Protein AF-A0A223D199-F1 (afdb_monomer_lite)

Sequence (162 aa):
MAKATTQIEKRVPSQAEQEADALKEVLGAVVQHKDALLTFLDVLGELHDAGTLEMAQGALKSRHKIGVIGMNQLNKSGAQNMIKNGMSTLQFLGQLDPNKLQTLLASLAAGVEHAVPTEPEPKNKKTGVFDLIKGVRDPEVSSSLSMLLNFLRGMGAKKGGE

Secondary structure (DSSP, 8-state):
-PPP----------HHHHHHHHHHHHHHHHHHTHHHHHHHHHHHHHHHHTTHHHHHHHHHHTHHHHHHHHHHHHTSHHHHHHHHHHHHHHHHHHHS-HHHHHHHHHHHHHHHHHHS-SSPPPTT----HHHHHHHHTSHHHHHHHHHHHHHHHHHHHHHS--

Organism: NCBI:txid1214604

Foldseek 3Di:
DDDDDPDDPPDDDDPVRVVVVVVVVVVVVCVVCVVVVVVVVVVVVVCVVVCNVVVVVVCVVCVVVCVVVVVVVCPPPVNVVVVVVVVVVVVVVVPDDPVVVVVVVVVVVVVVVVVDDPDDDDPPDDCDPVNVVVQCVDPVNVVVVVVVVVVVVVVVVVVPPD

InterPro domains:
  IPR012440 Helical membrane plugin domain [PF07849] (123-156)

Structure (mmCIF, N/CA/C/O backbone):
data_AF-A0A223D199-F1
#
_entry.id   AF-A0A223D199-F1
#
loop_
_atom_site.group_PDB
_atom_site.id
_atom_site.type_symbol
_atom_site.label_atom_id
_atom_site.label_alt_id
_atom_site.label_comp_id
_atom_site.label_asym_id
_atom_site.label_entity_id
_atom_site.label_seq_id
_atom_site.pdbx_PDB_ins_code
_atom_site.Cartn_x
_atom_site.Cartn_y
_atom_site.Cartn_z
_atom_site.occupancy
_atom_site.B_iso_or_equiv
_atom_site.auth_seq_id
_atom_site.auth_comp_id
_atom_site.auth_asym_id
_atom_site.auth_atom_id
_atom_site.pdbx_PDB_model_num
ATOM 1 N N . MET A 1 1 ? -82.037 12.476 45.333 1.00 42.12 1 MET A N 1
ATOM 2 C CA . MET A 1 1 ? -80.783 13.254 45.439 1.00 42.12 1 MET A CA 1
ATOM 3 C C . MET A 1 1 ? -79.641 12.263 45.623 1.00 42.12 1 MET A C 1
ATOM 5 O O . MET A 1 1 ? -79.694 11.505 46.582 1.00 42.12 1 MET A O 1
ATOM 9 N N . ALA A 1 2 ? -78.678 12.196 44.701 1.00 48.84 2 ALA A N 1
ATOM 10 C CA . ALA A 1 2 ? -77.495 11.338 44.833 1.00 48.84 2 ALA A CA 1
ATOM 11 C C . ALA A 1 2 ? -76.319 12.181 45.355 1.00 48.84 2 ALA A C 1
ATOM 13 O O . ALA A 1 2 ? -76.100 13.288 44.866 1.00 48.84 2 ALA A O 1
ATOM 14 N N . LYS A 1 3 ? -75.602 11.694 46.376 1.00 51.81 3 LYS A N 1
ATOM 15 C CA . LYS A 1 3 ? -74.424 12.378 46.933 1.00 51.81 3 LYS A CA 1
ATOM 16 C C . LYS A 1 3 ? -73.221 12.185 46.006 1.00 51.81 3 LYS A C 1
ATOM 18 O O . LYS A 1 3 ? -72.980 11.079 45.529 1.00 51.81 3 LYS A O 1
ATOM 23 N N . ALA A 1 4 ? -72.476 13.265 45.773 1.00 57.53 4 ALA A N 1
ATOM 24 C CA . ALA A 1 4 ? -71.268 13.264 44.958 1.00 57.53 4 ALA A CA 1
ATOM 25 C C . ALA A 1 4 ? -70.206 12.328 45.553 1.00 57.53 4 ALA A C 1
ATOM 27 O O . ALA A 1 4 ? -69.894 12.402 46.740 1.00 57.53 4 ALA A O 1
ATOM 28 N N . THR A 1 5 ? -69.650 11.450 44.720 1.00 58.19 5 THR A N 1
ATOM 29 C CA . THR A 1 5 ? -68.502 10.616 45.088 1.00 58.19 5 THR A CA 1
ATOM 30 C C . THR A 1 5 ? -67.235 11.416 44.800 1.00 58.19 5 THR A C 1
ATOM 32 O O . THR A 1 5 ? -66.743 11.433 43.678 1.00 58.19 5 THR A O 1
ATOM 35 N N . THR A 1 6 ? -66.736 12.144 45.796 1.00 57.34 6 THR A N 1
ATOM 36 C CA . THR A 1 6 ? -65.465 12.879 45.720 1.00 57.34 6 THR A CA 1
ATOM 37 C C . THR A 1 6 ? -64.411 12.160 46.543 1.00 57.34 6 THR A C 1
ATOM 39 O O . THR A 1 6 ? -64.044 12.605 47.626 1.00 57.34 6 THR A O 1
ATOM 42 N N . GLN A 1 7 ? -63.929 11.030 46.038 1.00 53.47 7 GLN A N 1
ATOM 43 C CA . GLN A 1 7 ? -62.644 10.507 46.482 1.00 53.47 7 GLN A CA 1
ATOM 44 C C . GLN A 1 7 ? -62.024 9.695 45.350 1.00 53.47 7 GLN A C 1
ATOM 46 O O . GLN A 1 7 ? -62.319 8.522 45.152 1.00 53.47 7 GLN A O 1
ATOM 51 N N . ILE A 1 8 ? -61.201 10.371 44.550 1.00 61.41 8 ILE A N 1
ATOM 52 C CA . ILE A 1 8 ? -60.289 9.711 43.622 1.00 61.41 8 ILE A CA 1
ATOM 53 C C . ILE A 1 8 ? -59.022 9.457 44.434 1.00 61.41 8 ILE A C 1
ATOM 55 O O . ILE A 1 8 ? -58.202 10.359 44.608 1.00 61.41 8 ILE A O 1
ATOM 59 N N . GLU A 1 9 ? -58.887 8.252 44.985 1.00 57.28 9 GLU A N 1
ATOM 60 C CA . GLU A 1 9 ? -57.620 7.829 45.573 1.00 57.28 9 GLU A CA 1
ATOM 61 C C . GLU A 1 9 ? -56.610 7.614 44.448 1.00 57.28 9 GLU A C 1
ATOM 63 O O . GLU A 1 9 ? -56.667 6.647 43.685 1.00 57.28 9 GLU A O 1
ATOM 68 N N . LYS A 1 10 ? -55.683 8.562 44.313 1.00 54.59 10 LYS A N 1
ATOM 69 C CA . LYS A 1 10 ? -54.559 8.441 43.395 1.00 54.59 10 LYS A CA 1
ATOM 70 C C . LYS A 1 10 ? -53.614 7.378 43.957 1.00 54.59 10 LYS A C 1
ATOM 72 O O . LYS A 1 10 ? -52.789 7.684 44.814 1.00 54.59 10 LYS A O 1
ATOM 77 N N . ARG A 1 11 ? -53.750 6.129 43.493 1.00 59.38 11 ARG A N 1
ATOM 78 C CA . ARG A 1 11 ? -52.776 5.063 43.771 1.00 59.38 11 ARG A CA 1
ATOM 79 C C . ARG A 1 11 ? -51.403 5.527 43.298 1.00 59.38 11 ARG A C 1
ATOM 81 O O . ARG A 1 11 ? -51.183 5.701 42.102 1.00 59.38 11 ARG A O 1
ATOM 88 N N . VAL A 1 12 ? -50.500 5.743 44.246 1.00 61.94 12 VAL A N 1
ATOM 89 C CA . VAL A 1 12 ? -49.073 5.890 43.970 1.00 61.94 12 VAL A CA 1
ATOM 90 C C . VAL A 1 12 ? -48.509 4.469 43.959 1.00 61.94 12 VAL A C 1
ATOM 92 O O . VAL A 1 12 ? -48.585 3.813 44.999 1.00 61.94 12 VAL A O 1
ATOM 95 N N . PRO A 1 13 ? -48.033 3.957 42.809 1.00 61.94 13 PRO A N 1
ATOM 96 C CA . PRO A 1 13 ? -47.550 2.586 42.718 1.00 61.94 13 PRO A CA 1
ATOM 97 C C . PRO A 1 13 ? -46.378 2.392 43.678 1.00 61.94 13 PRO A C 1
ATOM 99 O O . PRO A 1 13 ? -45.476 3.235 43.751 1.00 61.94 13 PRO A O 1
ATOM 102 N N . SER A 1 14 ? -46.423 1.302 44.438 1.00 73.38 14 SER A N 1
ATOM 103 C CA . SER A 1 14 ? -45.366 0.925 45.380 1.00 73.38 14 SER A CA 1
ATOM 104 C C . SER A 1 14 ? -44.060 0.609 44.635 1.00 73.38 14 SER A C 1
ATOM 106 O O . SER A 1 14 ? -44.088 0.272 43.454 1.00 73.38 14 SER A O 1
ATOM 108 N N . GLN A 1 15 ? -42.900 0.695 45.298 1.00 69.56 15 GLN A N 1
ATOM 109 C CA . GLN A 1 15 ? -41.606 0.392 44.655 1.00 69.56 15 GLN A CA 1
ATOM 110 C C . GLN A 1 15 ? -41.584 -1.004 44.011 1.00 69.56 15 GLN A C 1
ATOM 112 O O . GLN A 1 15 ? -41.078 -1.159 42.907 1.00 69.56 15 GLN A O 1
ATOM 117 N N . ALA A 1 16 ? -42.223 -1.990 44.646 1.00 71.94 16 ALA A N 1
ATOM 118 C CA . ALA A 1 16 ? -42.348 -3.341 44.107 1.00 71.94 16 ALA A CA 1
ATOM 119 C C . ALA A 1 16 ? -43.216 -3.410 42.833 1.00 71.94 16 ALA A C 1
ATOM 121 O O . ALA A 1 16 ? -42.915 -4.183 41.927 1.00 71.94 16 ALA A O 1
ATOM 122 N N . GLU A 1 17 ? -44.276 -2.599 42.733 1.00 72.00 17 GLU A N 1
ATOM 123 C CA . GLU A 1 17 ? -45.094 -2.501 41.514 1.00 72.00 17 GLU A CA 1
ATOM 124 C C . GLU A 1 17 ? -44.333 -1.785 40.387 1.00 72.00 17 GLU A C 1
ATOM 126 O O . GLU A 1 17 ? -44.405 -2.212 39.239 1.00 72.00 17 GLU A O 1
ATOM 131 N N . GLN A 1 18 ? -43.542 -0.756 40.710 1.00 75.25 18 GLN A N 1
ATOM 132 C CA . GLN A 1 18 ? -42.708 -0.048 39.729 1.00 75.25 18 GLN A CA 1
ATOM 133 C C . GLN A 1 18 ? -41.588 -0.936 39.171 1.00 75.25 18 GLN A C 1
ATOM 135 O O . GLN A 1 18 ? -41.343 -0.930 37.965 1.00 75.25 18 GLN A O 1
ATOM 140 N N . GLU A 1 19 ? -40.929 -1.727 40.022 1.00 75.31 19 GLU A N 1
ATOM 141 C CA . GLU A 1 19 ? -39.928 -2.704 39.581 1.00 75.31 19 GLU A CA 1
ATOM 142 C C . GLU A 1 19 ? -40.549 -3.789 38.693 1.00 75.31 19 GLU A C 1
ATOM 144 O O . GLU A 1 19 ? -39.975 -4.142 37.661 1.00 75.31 19 GLU A O 1
ATOM 149 N N . ALA A 1 20 ? -41.738 -4.285 39.050 1.00 79.19 20 ALA A N 1
ATOM 150 C CA . ALA A 1 20 ? -42.445 -5.296 38.268 1.00 79.19 20 ALA A CA 1
ATOM 151 C C . ALA A 1 20 ? -42.872 -4.783 36.882 1.00 79.19 20 ALA A C 1
ATOM 153 O O . ALA A 1 20 ? -42.756 -5.515 35.893 1.00 79.19 20 ALA A O 1
ATOM 154 N N . ASP A 1 21 ? -43.333 -3.534 36.794 1.00 80.81 21 ASP A N 1
ATOM 155 C CA . ASP A 1 21 ? -43.709 -2.910 35.524 1.00 80.81 21 ASP A CA 1
ATOM 156 C C . ASP A 1 21 ? -42.483 -2.617 34.648 1.00 80.81 21 ASP A C 1
ATOM 158 O O . ASP A 1 21 ? -42.505 -2.930 33.455 1.00 80.81 21 ASP A O 1
ATOM 162 N N . ALA A 1 22 ? -41.378 -2.141 35.232 1.00 80.00 22 ALA A N 1
ATOM 163 C CA . ALA A 1 22 ? -40.120 -1.943 34.509 1.00 80.00 22 ALA A CA 1
ATOM 164 C C . ALA A 1 22 ? -39.561 -3.266 33.949 1.00 80.00 22 ALA A C 1
ATOM 166 O O . ALA A 1 22 ? -39.124 -3.332 32.800 1.00 80.00 22 ALA A O 1
ATOM 167 N N . LEU A 1 23 ? -39.627 -4.352 34.728 1.00 80.06 23 LEU A N 1
ATOM 168 C CA . LEU A 1 23 ? -39.251 -5.695 34.271 1.00 80.06 23 LEU A CA 1
ATOM 169 C C . LEU A 1 23 ? -40.127 -6.176 33.112 1.00 80.06 23 LEU A C 1
ATOM 171 O O . LEU A 1 23 ? -39.607 -6.752 32.156 1.00 80.06 23 LEU A O 1
ATOM 175 N N . LYS A 1 24 ? -41.441 -5.929 33.172 1.00 84.06 24 LYS A N 1
ATOM 176 C CA . LYS A 1 24 ? -42.374 -6.254 32.083 1.00 84.06 24 LYS A CA 1
ATOM 177 C C . LYS A 1 24 ? -42.082 -5.467 30.814 1.00 84.06 24 LYS A C 1
ATOM 179 O O . LYS A 1 24 ? -42.143 -6.045 29.733 1.00 84.06 24 LYS A O 1
ATOM 184 N N . GLU A 1 25 ? -41.776 -4.182 30.939 1.00 83.50 25 GLU A N 1
ATOM 185 C CA . GLU A 1 25 ? -41.444 -3.320 29.805 1.00 83.50 25 GLU A CA 1
ATOM 186 C C . GLU A 1 25 ? -40.153 -3.787 29.121 1.00 83.50 25 GLU A C 1
ATOM 188 O O . GLU A 1 25 ? -40.129 -3.984 27.904 1.00 83.50 25 GLU A O 1
ATOM 193 N N . VAL A 1 26 ? -39.113 -4.081 29.909 1.00 81.75 26 VAL A N 1
ATOM 194 C CA . VAL A 1 26 ? -37.847 -4.626 29.397 1.00 81.75 26 VAL A CA 1
ATOM 195 C C . VAL A 1 26 ? -38.059 -5.995 28.748 1.00 81.75 26 VAL A C 1
ATOM 197 O O . VAL A 1 26 ? -37.579 -6.215 27.636 1.00 81.75 26 VAL A O 1
ATOM 200 N N . LEU A 1 27 ? -38.812 -6.906 29.379 1.00 79.81 27 LEU A N 1
ATOM 201 C CA . LEU A 1 27 ? -39.146 -8.198 28.766 1.00 79.81 27 LEU A CA 1
ATOM 202 C C . LEU A 1 27 ? -39.922 -8.019 27.458 1.00 79.81 27 LEU A C 1
ATOM 204 O O . LEU A 1 27 ? -39.645 -8.721 26.489 1.00 79.81 27 LEU A O 1
ATOM 208 N N . GLY A 1 28 ? -40.873 -7.085 27.420 1.00 80.38 28 GLY A N 1
ATOM 209 C CA . GLY A 1 28 ? -41.655 -6.773 26.227 1.00 80.38 28 GLY A CA 1
ATOM 210 C C . GLY A 1 28 ? -40.770 -6.321 25.067 1.00 80.38 28 GLY A C 1
ATOM 211 O O . GLY A 1 28 ? -40.870 -6.875 23.972 1.00 80.38 28 GLY A O 1
ATOM 212 N N . ALA A 1 29 ? -39.848 -5.391 25.323 1.00 77.31 29 ALA A N 1
ATOM 213 C CA . ALA A 1 29 ? -38.888 -4.917 24.328 1.00 77.31 29 ALA A CA 1
ATOM 214 C C . ALA A 1 29 ? -37.945 -6.037 23.848 1.00 77.31 29 ALA A C 1
ATOM 216 O O . ALA A 1 29 ? -37.690 -6.170 22.651 1.00 77.31 29 ALA A O 1
ATOM 217 N N . VAL A 1 30 ? -37.470 -6.892 24.760 1.00 82.00 30 VAL A N 1
ATOM 218 C CA . VAL A 1 30 ? -36.623 -8.048 24.420 1.00 82.00 30 VAL A CA 1
ATOM 219 C C . VAL A 1 30 ? -37.375 -9.056 23.550 1.00 82.00 30 VAL A C 1
ATOM 221 O O . VAL A 1 30 ? -36.819 -9.557 22.576 1.00 82.00 30 VAL A O 1
ATOM 224 N N . VAL A 1 31 ? -38.645 -9.335 23.855 1.00 83.88 31 VAL A N 1
ATOM 225 C CA . VAL A 1 31 ? -39.481 -10.243 23.054 1.00 83.88 31 VAL A CA 1
ATOM 226 C C . VAL A 1 31 ? -39.769 -9.650 21.675 1.00 83.88 31 VAL A C 1
ATOM 228 O O . VAL A 1 31 ? -39.688 -10.366 20.678 1.00 83.88 31 VAL A O 1
ATOM 231 N N . GLN A 1 32 ? -40.048 -8.348 21.594 1.00 87.56 32 GLN A N 1
ATOM 232 C CA . GLN A 1 32 ? -40.304 -7.655 20.331 1.00 87.56 32 GLN A CA 1
ATOM 233 C C . GLN A 1 32 ? -39.075 -7.631 19.409 1.00 87.56 32 GLN A C 1
ATOM 235 O O . GLN A 1 32 ? -39.220 -7.679 18.188 1.00 87.56 32 GLN A O 1
ATOM 240 N N . HIS A 1 33 ? -37.870 -7.592 19.981 1.00 85.12 33 HIS A N 1
ATOM 241 C CA . HIS A 1 33 ? -36.605 -7.556 19.243 1.00 85.12 33 HIS A CA 1
ATOM 242 C C . HIS A 1 33 ? -35.825 -8.872 19.304 1.00 85.12 33 HIS A C 1
ATOM 244 O O . HIS A 1 33 ? -34.624 -8.883 19.031 1.00 85.12 33 HIS A O 1
ATOM 250 N N . LYS A 1 34 ? -36.497 -9.983 19.632 1.00 82.81 34 LYS A N 1
ATOM 251 C CA . LYS A 1 34 ? -35.877 -11.296 19.845 1.00 82.81 34 LYS A CA 1
ATOM 252 C C . LYS A 1 34 ? -34.920 -11.685 18.718 1.00 82.81 34 LYS A C 1
ATOM 254 O O . LYS A 1 34 ? -33.778 -12.028 18.997 1.00 82.81 34 LYS A O 1
ATOM 259 N N . ASP A 1 35 ? -35.363 -11.609 17.466 1.00 79.44 35 ASP A N 1
ATOM 260 C CA . ASP A 1 35 ? -34.555 -12.062 16.328 1.00 79.44 35 ASP A CA 1
ATOM 261 C C . ASP A 1 35 ? -33.318 -11.178 16.120 1.00 79.44 35 ASP A C 1
ATOM 263 O O . ASP A 1 35 ? -32.220 -11.691 15.938 1.00 79.44 35 ASP A O 1
ATOM 267 N N . ALA A 1 36 ? -33.460 -9.855 16.251 1.00 83.56 36 ALA A N 1
ATOM 268 C CA . ALA A 1 36 ? -32.334 -8.925 16.164 1.00 83.56 36 ALA A CA 1
ATOM 269 C C . ALA A 1 36 ? -31.322 -9.126 17.305 1.00 83.56 36 ALA A C 1
ATOM 271 O O . ALA A 1 36 ? -30.115 -9.035 17.082 1.00 83.56 36 ALA A O 1
ATOM 272 N N . LEU A 1 37 ? -31.800 -9.428 18.517 1.00 84.88 37 LEU A N 1
ATOM 273 C CA . LEU A 1 37 ? -30.948 -9.755 19.660 1.00 84.88 37 LEU A CA 1
ATOM 274 C C . LEU A 1 37 ? -30.218 -11.084 19.458 1.00 84.88 37 LEU A C 1
ATOM 276 O O . LEU A 1 37 ? -29.034 -11.159 19.767 1.00 84.88 37 LEU A O 1
ATOM 280 N N . LEU A 1 38 ? -30.884 -12.103 18.910 1.00 83.81 38 LEU A N 1
ATOM 281 C CA . LEU A 1 38 ? -30.247 -13.379 18.577 1.00 83.81 38 LEU A CA 1
ATOM 282 C C . LEU A 1 38 ? -29.175 -13.199 17.501 1.00 83.81 38 LEU A C 1
ATOM 284 O O . LEU A 1 38 ? -28.051 -13.633 17.706 1.00 83.81 38 LEU A O 1
ATOM 288 N N . THR A 1 39 ? -29.467 -12.468 16.424 1.00 87.88 39 THR A N 1
ATOM 289 C CA . THR A 1 39 ? -28.464 -12.157 15.393 1.00 87.88 39 THR A CA 1
ATOM 290 C C . THR A 1 39 ? -27.284 -11.369 15.963 1.00 87.88 39 THR A C 1
ATOM 292 O O . THR A 1 39 ? -26.137 -11.634 15.620 1.00 87.88 39 THR A O 1
ATOM 295 N N . PHE A 1 40 ? -27.531 -10.405 16.853 1.00 88.00 40 PHE A N 1
ATOM 296 C CA . PHE A 1 40 ? -26.455 -9.668 17.513 1.00 88.00 40 PHE A CA 1
ATOM 297 C C . PHE A 1 40 ? -25.600 -10.571 18.412 1.00 88.00 40 PHE A C 1
ATOM 299 O O . PHE A 1 40 ? -24.377 -10.441 18.418 1.00 88.00 40 PHE A O 1
ATOM 306 N N . LEU A 1 41 ? -26.227 -11.494 19.147 1.00 87.88 41 LEU A N 1
ATOM 307 C CA . LEU A 1 41 ? -25.527 -12.483 19.964 1.00 87.88 41 LEU A CA 1
ATOM 308 C C . LEU A 1 41 ? -24.721 -13.466 19.109 1.00 87.88 41 LEU A C 1
ATOM 310 O O . LEU A 1 41 ? -23.595 -13.770 19.488 1.00 87.88 41 LEU A O 1
ATOM 314 N N . ASP A 1 42 ? -25.238 -13.890 17.956 1.00 89.31 42 ASP A N 1
ATOM 315 C CA . ASP A 1 42 ? -24.506 -14.734 17.006 1.00 89.31 42 ASP A CA 1
ATOM 316 C C . ASP A 1 42 ? -23.276 -14.002 16.458 1.00 89.31 42 ASP A C 1
ATOM 318 O O . ASP A 1 42 ? -22.174 -14.539 16.501 1.00 89.31 42 ASP A O 1
ATOM 322 N N . VAL A 1 43 ? -23.415 -12.735 16.048 1.00 89.06 43 VAL A N 1
ATOM 323 C CA . VAL A 1 43 ? -22.280 -11.905 15.598 1.00 89.06 43 VAL A CA 1
ATOM 324 C C . VAL A 1 43 ? -21.246 -11.718 16.711 1.00 89.06 43 VAL A C 1
ATOM 326 O O . VAL A 1 43 ? -20.043 -11.777 16.459 1.00 89.06 43 VAL A O 1
ATOM 329 N N . LEU A 1 44 ? -21.687 -11.496 17.952 1.00 88.19 44 LEU A N 1
ATOM 330 C CA . LEU A 1 44 ? -20.781 -11.436 19.101 1.00 88.19 44 LEU A CA 1
ATOM 331 C C . LEU A 1 44 ? -20.089 -12.780 19.356 1.00 88.19 44 LEU A C 1
ATOM 333 O O . LEU A 1 44 ? -18.911 -12.781 19.706 1.00 88.19 44 LEU A O 1
ATOM 337 N N . GLY A 1 45 ? -20.795 -13.895 19.169 1.00 86.50 45 GLY A N 1
ATOM 338 C CA . GLY A 1 45 ? -20.242 -15.245 19.249 1.00 86.50 45 GLY A CA 1
ATOM 339 C C . GLY A 1 45 ? -19.168 -15.479 18.192 1.00 86.50 45 GLY A C 1
ATOM 340 O O . GLY A 1 45 ? -18.048 -15.840 18.533 1.00 86.50 45 GLY A O 1
ATOM 341 N N . GLU A 1 46 ? -19.450 -15.160 16.929 1.00 88.88 46 GLU A N 1
ATOM 342 C CA . GLU A 1 46 ? -18.477 -15.271 15.837 1.00 88.88 46 GLU A CA 1
ATOM 343 C C . GLU A 1 46 ? -17.236 -14.401 16.079 1.00 88.88 46 GLU A C 1
ATOM 345 O O . GLU A 1 46 ? -16.107 -14.847 15.881 1.00 88.88 46 GLU A O 1
ATOM 350 N N . LEU A 1 47 ? -17.421 -13.165 16.554 1.00 84.81 47 LEU A N 1
ATOM 351 C CA . LEU A 1 47 ? -16.316 -12.263 16.895 1.00 84.81 47 LEU A CA 1
ATOM 352 C C . LEU A 1 47 ? -15.493 -12.753 18.099 1.00 84.81 47 LEU A C 1
ATOM 354 O O . LEU A 1 47 ? -14.310 -12.416 18.205 1.00 84.81 47 LEU A O 1
ATOM 358 N N . HIS A 1 48 ? -16.108 -13.500 19.017 1.00 85.25 48 HIS A N 1
ATOM 359 C CA . HIS A 1 48 ? -15.442 -14.129 20.157 1.00 85.25 48 HIS A CA 1
ATOM 360 C C . HIS A 1 48 ? -14.641 -15.355 19.709 1.00 85.25 48 HIS A C 1
ATOM 362 O O . HIS A 1 48 ? -13.450 -15.458 19.993 1.00 85.25 48 HIS A O 1
ATOM 368 N N . ASP A 1 49 ? -15.246 -16.235 18.913 1.00 85.69 49 ASP A N 1
ATOM 369 C CA . ASP A 1 49 ? -14.589 -17.436 18.389 1.00 85.69 49 ASP A CA 1
ATOM 370 C C . ASP A 1 49 ? -13.429 -17.090 17.445 1.00 85.69 49 ASP A C 1
ATOM 372 O O . ASP A 1 49 ? -12.381 -17.741 17.453 1.00 85.69 49 ASP A O 1
ATOM 376 N N . ALA A 1 50 ? -13.570 -16.012 16.670 1.00 82.75 50 ALA A N 1
ATOM 377 C CA . ALA A 1 50 ? -12.512 -15.480 15.817 1.00 82.75 50 ALA A CA 1
ATOM 378 C C . ALA A 1 50 ? -11.393 -14.755 16.598 1.00 82.75 50 ALA A C 1
ATOM 380 O O . ALA A 1 50 ? -10.478 -14.198 15.982 1.00 82.75 50 ALA A O 1
ATOM 381 N N . GLY A 1 51 ? -11.450 -14.702 17.935 1.00 79.88 51 GLY A N 1
ATOM 382 C CA . GLY A 1 51 ? -10.448 -14.039 18.776 1.00 79.88 51 GLY A CA 1
ATOM 383 C C . GLY A 1 51 ? -10.459 -12.507 18.672 1.00 79.88 51 GLY A C 1
ATOM 384 O O . GLY A 1 51 ? -9.548 -11.827 19.160 1.00 79.88 51 GLY A O 1
ATOM 385 N N . THR A 1 52 ? -11.445 -11.936 17.976 1.00 87.38 52 THR A N 1
ATOM 386 C CA . THR A 1 52 ? -11.485 -10.508 17.634 1.00 87.38 52 THR A CA 1
ATOM 387 C C . THR A 1 52 ? -11.904 -9.676 18.841 1.00 87.38 52 THR A C 1
ATOM 389 O O . THR A 1 52 ? -11.338 -8.605 19.084 1.00 87.38 52 THR A O 1
ATOM 392 N N . LEU A 1 53 ? -12.847 -10.187 19.636 1.00 82.19 53 LEU A N 1
ATOM 393 C CA . LEU A 1 53 ? -13.266 -9.600 20.912 1.00 82.19 53 LEU A CA 1
ATOM 394 C C . LEU A 1 53 ? -12.126 -9.609 21.939 1.00 82.19 53 LEU A C 1
ATOM 396 O O . LEU A 1 53 ? -11.932 -8.618 22.644 1.00 82.19 53 LEU A O 1
ATOM 400 N N . GLU A 1 54 ? -11.314 -10.660 21.972 1.00 79.69 54 GLU A N 1
ATOM 401 C CA . GLU A 1 54 ? -10.151 -10.831 22.851 1.00 79.69 54 GLU A CA 1
ATOM 402 C C . GLU A 1 54 ? -9.043 -9.867 22.452 1.00 79.69 54 GLU A C 1
ATOM 404 O O . GLU A 1 54 ? -8.449 -9.215 23.313 1.00 79.69 54 GLU A O 1
ATOM 409 N N . MET A 1 55 ? -8.784 -9.728 21.147 1.00 81.19 55 MET A N 1
ATOM 410 C CA . MET A 1 55 ? -7.848 -8.733 20.628 1.00 81.19 55 MET A CA 1
ATOM 411 C C . MET A 1 55 ? -8.316 -7.316 20.949 1.00 81.19 55 MET A C 1
ATOM 413 O O . MET A 1 55 ? -7.521 -6.511 21.440 1.00 81.19 55 MET A O 1
ATOM 417 N N . ALA A 1 56 ? -9.596 -7.005 20.729 1.00 81.38 56 ALA A N 1
ATOM 418 C CA . ALA A 1 56 ? -10.162 -5.704 21.065 1.00 81.38 56 ALA A CA 1
ATOM 419 C C . ALA A 1 56 ? -10.055 -5.434 22.574 1.00 81.38 56 ALA A C 1
ATOM 421 O O . ALA A 1 56 ? -9.561 -4.378 22.978 1.00 81.38 56 ALA A O 1
ATOM 422 N N . GLN A 1 57 ? -10.432 -6.399 23.416 1.00 79.75 57 GLN A N 1
ATOM 423 C CA . GLN A 1 57 ? -10.340 -6.305 24.872 1.00 79.75 57 GLN A CA 1
ATOM 424 C C . GLN A 1 57 ? -8.882 -6.178 25.341 1.00 79.75 57 GLN A C 1
ATOM 426 O O . GLN A 1 57 ? -8.582 -5.369 26.221 1.00 79.75 57 GLN A O 1
ATOM 431 N N . GLY A 1 58 ? -7.964 -6.932 24.740 1.00 80.38 58 GLY A N 1
ATOM 432 C CA . GLY A 1 58 ? -6.529 -6.878 24.994 1.00 80.38 58 GLY A CA 1
ATOM 433 C C . GLY A 1 58 ? -5.944 -5.519 24.625 1.00 80.38 58 GLY A C 1
ATOM 434 O O . GLY A 1 58 ? -5.239 -4.916 25.436 1.00 80.38 58 GLY A O 1
ATOM 435 N N . ALA A 1 59 ? -6.303 -4.974 23.463 1.00 76.19 59 ALA A N 1
ATOM 436 C CA . ALA A 1 59 ? -5.923 -3.628 23.043 1.00 76.19 59 ALA A CA 1
ATOM 437 C C . ALA A 1 59 ? -6.488 -2.558 23.993 1.00 76.19 59 ALA A C 1
ATOM 439 O O . ALA A 1 59 ? -5.766 -1.644 24.397 1.00 76.19 59 ALA A O 1
ATOM 440 N N . LEU A 1 60 ? -7.748 -2.705 24.416 1.00 78.31 60 LEU A N 1
ATOM 441 C CA . LEU A 1 60 ? -8.420 -1.854 25.403 1.00 78.31 60 LEU A CA 1
ATOM 442 C C . LEU A 1 60 ? -7.714 -1.864 26.769 1.00 78.31 60 LEU A C 1
ATOM 444 O O . LEU A 1 60 ? -7.406 -0.803 27.312 1.00 78.31 60 LEU A O 1
ATOM 448 N N . LYS A 1 61 ? -7.397 -3.044 27.306 1.00 77.56 61 LYS A N 1
ATOM 449 C CA . LYS A 1 61 ? -6.642 -3.198 28.563 1.00 77.56 61 LYS A CA 1
ATOM 450 C C . LYS A 1 61 ? -5.210 -2.669 28.442 1.00 77.56 61 LYS A C 1
ATOM 452 O O . LYS A 1 61 ? -4.643 -2.167 29.408 1.00 77.56 61 LYS A O 1
ATOM 457 N N . SER A 1 62 ? -4.643 -2.723 27.240 1.00 70.81 62 SER A N 1
ATOM 458 C CA . SER A 1 62 ? -3.283 -2.268 26.937 1.00 70.81 62 SER A CA 1
ATOM 459 C C . SER A 1 62 ? -3.199 -0.793 26.528 1.00 70.81 62 SER A C 1
ATOM 461 O O . SER A 1 62 ? -2.104 -0.328 26.200 1.00 70.81 62 SER A O 1
ATOM 463 N N . ARG A 1 63 ? -4.309 -0.035 26.570 1.00 67.06 63 ARG A N 1
ATOM 464 C CA . ARG A 1 63 ? -4.409 1.360 26.087 1.00 67.06 63 ARG A CA 1
ATOM 465 C C . ARG A 1 63 ? -3.281 2.269 26.569 1.00 67.06 63 ARG A C 1
ATOM 467 O O . ARG A 1 63 ? -2.751 3.038 25.778 1.00 67.06 63 ARG A O 1
ATOM 474 N N . HIS A 1 64 ? -2.878 2.172 27.836 1.00 62.88 64 HIS A N 1
ATOM 475 C CA . HIS A 1 64 ? -1.795 3.004 28.377 1.00 62.88 64 HIS A CA 1
ATOM 476 C C . HIS A 1 64 ? -0.402 2.578 27.883 1.00 62.88 64 HIS A C 1
ATOM 478 O O . HIS A 1 64 ? 0.427 3.433 27.583 1.00 62.88 64 HIS A O 1
ATOM 484 N N . LYS A 1 65 ? -0.140 1.272 27.733 1.00 60.75 65 LYS A N 1
ATOM 485 C CA . LYS A 1 65 ? 1.158 0.761 27.252 1.00 60.75 65 LYS A CA 1
ATOM 486 C C . LYS A 1 65 ? 1.335 0.972 25.745 1.00 60.75 65 LYS A C 1
ATOM 488 O O . LYS A 1 65 ? 2.396 1.414 25.319 1.00 60.75 65 LYS A O 1
ATOM 493 N N . ILE A 1 66 ? 0.294 0.717 24.948 1.00 59.91 66 ILE A N 1
ATOM 494 C CA . ILE A 1 66 ? 0.315 0.924 23.490 1.00 59.91 66 ILE A CA 1
ATOM 495 C C . ILE A 1 66 ? 0.260 2.418 23.158 1.00 59.91 66 ILE A C 1
ATOM 497 O O . ILE A 1 66 ? 0.988 2.871 22.282 1.00 59.91 66 ILE A O 1
ATOM 501 N N . GLY A 1 67 ? -0.539 3.199 23.891 1.00 58.81 67 GLY A N 1
ATOM 502 C CA . GLY A 1 67 ? -0.646 4.642 23.695 1.00 58.81 67 GLY A CA 1
ATOM 503 C C . GLY A 1 67 ? 0.673 5.366 23.952 1.00 58.81 67 GLY A C 1
ATOM 504 O O . GLY A 1 67 ? 1.140 6.094 23.090 1.00 58.81 67 GLY A O 1
ATOM 505 N N . VAL A 1 68 ? 1.338 5.135 25.087 1.00 58.03 68 VAL A N 1
ATOM 506 C CA . VAL A 1 68 ? 2.559 5.890 25.435 1.00 58.03 68 VAL A CA 1
ATOM 507 C C . VAL A 1 68 ? 3.781 5.441 24.622 1.00 58.03 68 VAL A C 1
ATOM 509 O O . VAL A 1 68 ? 4.603 6.275 24.238 1.00 58.03 68 VAL A O 1
ATOM 512 N N . ILE A 1 69 ? 3.905 4.147 24.307 1.00 56.12 69 ILE A N 1
ATOM 513 C CA . ILE A 1 69 ? 5.025 3.625 23.503 1.00 56.12 69 ILE A CA 1
ATOM 514 C C . ILE A 1 69 ? 4.794 3.912 22.014 1.00 56.12 69 ILE A C 1
ATOM 516 O O . ILE A 1 69 ? 5.696 4.393 21.332 1.00 56.12 69 ILE A O 1
ATOM 520 N N . GLY A 1 70 ? 3.574 3.686 21.521 1.00 59.69 70 GLY A N 1
ATOM 521 C CA . GLY A 1 70 ? 3.189 3.954 20.139 1.00 59.69 70 GLY A CA 1
ATOM 522 C C . GLY A 1 70 ? 3.243 5.440 19.805 1.00 59.69 70 GLY A C 1
ATOM 523 O O . GLY A 1 70 ? 3.831 5.799 18.791 1.00 59.69 70 GLY A O 1
ATOM 524 N N . MET A 1 71 ? 2.735 6.320 20.677 1.00 60.69 71 MET A N 1
ATOM 525 C CA . MET A 1 71 ? 2.756 7.763 20.417 1.00 60.69 71 MET A CA 1
ATOM 526 C C . MET A 1 71 ? 4.177 8.329 20.433 1.00 60.69 71 MET A C 1
ATOM 528 O O . MET A 1 71 ? 4.511 9.121 19.561 1.00 60.69 71 MET A O 1
ATOM 532 N N . ASN A 1 72 ? 5.049 7.885 21.347 1.00 63.06 72 ASN A N 1
ATOM 533 C CA . ASN A 1 72 ? 6.459 8.296 21.346 1.00 63.06 72 ASN A CA 1
ATOM 534 C C . ASN A 1 72 ? 7.220 7.794 20.112 1.00 63.06 72 ASN A C 1
ATOM 536 O O . ASN A 1 72 ? 8.109 8.486 19.621 1.00 63.06 72 ASN A O 1
ATOM 540 N N . GLN A 1 73 ? 6.879 6.614 19.589 1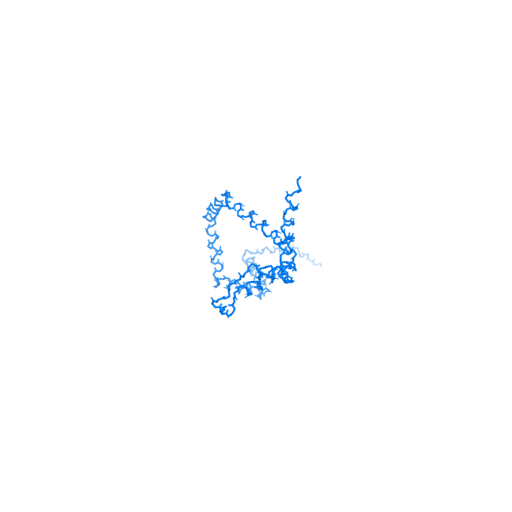.00 59.31 73 GLN A N 1
ATOM 541 C CA . GLN A 1 73 ? 7.478 6.086 18.363 1.00 59.31 73 GLN A CA 1
ATOM 542 C C . GLN A 1 73 ? 6.919 6.779 17.107 1.00 59.31 73 GLN A C 1
ATOM 544 O O . GLN A 1 73 ? 7.670 7.013 16.163 1.00 59.31 73 GLN A O 1
ATOM 549 N N . LEU A 1 74 ? 5.637 7.161 17.119 1.00 60.75 74 LEU A N 1
ATOM 550 C CA . LEU A 1 74 ? 4.971 7.941 16.070 1.00 60.75 74 LEU A CA 1
ATOM 551 C C . LEU A 1 74 ? 5.439 9.402 16.028 1.00 60.75 74 LEU A C 1
ATOM 553 O O . LEU A 1 74 ? 5.504 9.986 14.952 1.00 60.75 74 LEU A O 1
ATOM 557 N N . ASN A 1 75 ? 5.796 9.985 17.176 1.00 61.84 75 ASN A N 1
ATOM 558 C CA . ASN A 1 75 ? 6.353 11.340 17.258 1.00 61.84 75 ASN A CA 1
ATOM 559 C C . ASN A 1 75 ? 7.822 11.419 16.821 1.00 61.84 75 ASN A C 1
ATOM 561 O O . ASN A 1 75 ? 8.368 12.514 16.691 1.00 61.84 75 ASN A O 1
ATOM 565 N N . LYS A 1 76 ? 8.485 10.279 16.584 1.00 71.00 76 LYS A N 1
ATOM 566 C CA . LYS A 1 76 ? 9.793 10.280 15.925 1.00 71.00 76 LYS A CA 1
ATOM 567 C C . LYS A 1 76 ? 9.590 10.668 14.463 1.00 71.00 76 LYS A C 1
ATOM 569 O O . LYS A 1 76 ? 8.719 10.126 13.785 1.00 71.00 76 LYS A O 1
ATOM 574 N N . SER A 1 77 ? 10.441 11.561 13.962 1.00 63.66 77 SER A N 1
ATOM 575 C CA . SER A 1 77 ? 10.398 12.082 12.585 1.00 63.66 77 SER A CA 1
ATOM 576 C C . SER A 1 77 ? 10.275 10.987 11.516 1.00 63.66 77 SER A C 1
ATOM 578 O O . SER A 1 77 ? 9.605 11.182 10.506 1.00 63.66 77 SER A O 1
ATOM 580 N N . GLY A 1 78 ? 10.853 9.806 11.754 1.00 72.00 78 GLY A N 1
ATOM 581 C CA . GLY A 1 78 ? 10.732 8.649 10.866 1.00 72.00 78 GLY A CA 1
ATOM 582 C C . GLY A 1 78 ? 9.292 8.172 10.651 1.00 72.00 78 GLY A C 1
ATOM 583 O O . GLY A 1 78 ? 8.908 7.911 9.515 1.00 72.00 78 GLY A O 1
ATOM 584 N N . ALA A 1 79 ? 8.472 8.112 11.701 1.00 74.19 79 ALA A N 1
ATOM 585 C CA . ALA A 1 79 ? 7.098 7.630 11.595 1.00 74.19 79 ALA A CA 1
ATOM 586 C C . ALA A 1 79 ? 6.171 8.658 10.927 1.00 74.19 79 ALA A C 1
ATOM 588 O O . ALA A 1 79 ? 5.366 8.296 10.070 1.00 74.19 79 ALA A O 1
ATOM 589 N N . GLN A 1 80 ? 6.342 9.948 11.229 1.00 76.44 80 GLN A N 1
ATOM 590 C CA . GLN A 1 80 ? 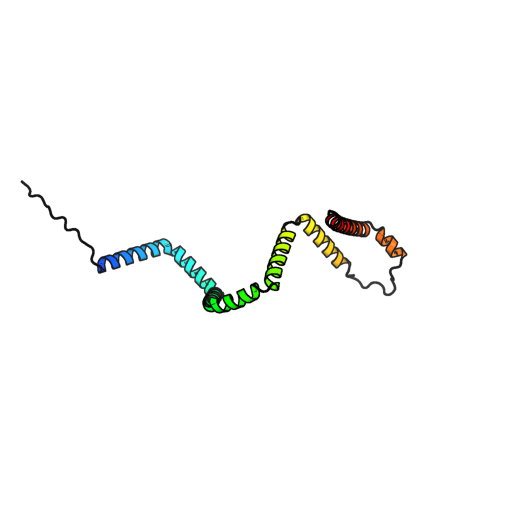5.633 11.023 10.525 1.00 76.44 80 GLN A CA 1
ATOM 591 C C . GLN A 1 80 ? 5.996 11.055 9.033 1.00 76.44 80 GLN A C 1
ATOM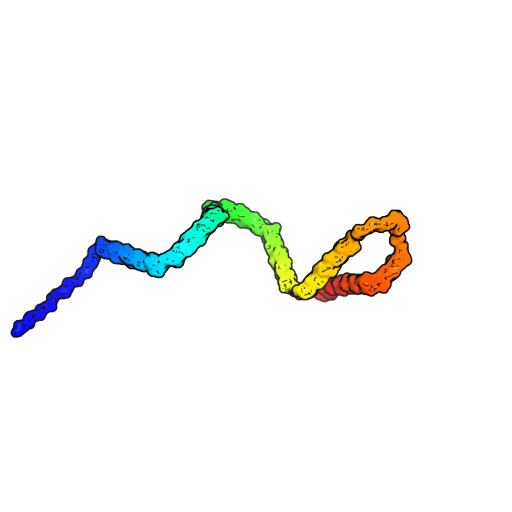 593 O O . GLN A 1 80 ? 5.111 11.177 8.187 1.00 76.44 80 GLN A O 1
ATOM 598 N N . ASN A 1 81 ? 7.279 10.879 8.697 1.00 81.62 81 ASN A N 1
ATOM 599 C CA . ASN A 1 81 ? 7.733 10.807 7.309 1.00 81.62 81 ASN A CA 1
ATOM 600 C C . ASN A 1 81 ? 7.197 9.565 6.592 1.00 81.62 81 ASN A C 1
ATOM 602 O O . ASN A 1 81 ? 6.783 9.671 5.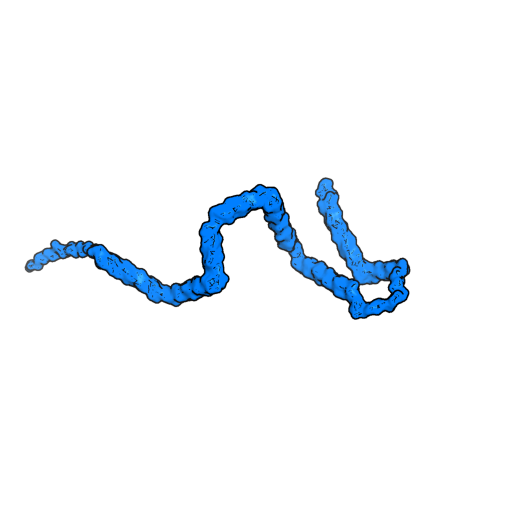443 1.00 81.62 81 ASN A O 1
ATOM 606 N N . MET A 1 82 ? 7.148 8.406 7.253 1.00 85.25 82 MET A N 1
ATOM 607 C CA . MET A 1 82 ? 6.533 7.201 6.687 1.00 85.25 82 MET A CA 1
ATOM 608 C C . MET A 1 82 ? 5.050 7.410 6.385 1.00 85.25 82 MET A C 1
ATOM 610 O O . MET A 1 82 ? 4.611 7.090 5.285 1.00 85.25 82 MET A O 1
ATOM 614 N N . ILE A 1 83 ? 4.293 7.998 7.315 1.00 85.44 83 ILE A N 1
ATOM 615 C CA . ILE A 1 83 ? 2.870 8.301 7.108 1.00 85.44 83 ILE A CA 1
ATOM 616 C C . ILE A 1 83 ? 2.703 9.294 5.957 1.00 85.44 83 ILE A C 1
ATOM 618 O O . ILE A 1 83 ? 1.906 9.062 5.050 1.00 85.44 83 ILE A O 1
ATOM 622 N N . LYS A 1 84 ? 3.488 10.377 5.953 1.00 84.56 84 LYS A N 1
ATOM 623 C CA . LYS A 1 84 ? 3.446 11.396 4.899 1.00 84.56 84 LYS A CA 1
ATOM 624 C C . LYS A 1 84 ? 3.780 10.804 3.531 1.00 84.56 84 LYS A C 1
ATOM 626 O O . LYS A 1 84 ? 3.058 11.059 2.570 1.00 84.56 84 LYS A O 1
ATOM 631 N N . ASN A 1 85 ? 4.836 10.001 3.441 1.00 88.69 85 ASN A N 1
ATOM 632 C CA . ASN A 1 85 ? 5.258 9.361 2.197 1.00 88.69 85 ASN A CA 1
ATOM 633 C C . ASN A 1 85 ? 4.246 8.304 1.744 1.00 88.69 85 ASN A C 1
ATOM 635 O O . ASN A 1 85 ? 3.928 8.247 0.560 1.00 88.69 85 ASN A O 1
ATOM 639 N N . GLY A 1 86 ? 3.694 7.516 2.669 1.00 91.69 86 GLY A N 1
ATOM 640 C CA . GLY A 1 86 ? 2.646 6.536 2.386 1.00 91.69 86 GLY A CA 1
ATOM 641 C C . GLY A 1 86 ? 1.388 7.202 1.836 1.00 91.69 86 GLY A C 1
ATOM 642 O O . GLY A 1 86 ? 0.925 6.840 0.758 1.00 91.69 86 GLY A O 1
ATOM 643 N N . MET A 1 87 ? 0.897 8.246 2.505 1.00 92.00 87 MET A N 1
ATOM 644 C CA . MET A 1 87 ? -0.260 9.020 2.045 1.00 92.00 87 MET A CA 1
ATOM 645 C C . MET A 1 87 ? 0.004 9.693 0.693 1.00 92.00 87 MET A C 1
ATOM 647 O O . MET A 1 87 ? -0.841 9.633 -0.195 1.00 92.00 87 MET A O 1
ATOM 651 N N . SER A 1 88 ? 1.193 10.274 0.502 1.00 89.69 88 SER A N 1
ATOM 652 C CA . SER A 1 88 ? 1.589 10.881 -0.778 1.00 89.69 88 SER A CA 1
ATOM 653 C C . SER A 1 88 ? 1.662 9.842 -1.901 1.00 89.69 88 SER A C 1
ATOM 655 O O . SER A 1 88 ? 1.260 10.124 -3.025 1.00 89.69 88 SER A O 1
ATOM 657 N N . THR A 1 89 ? 2.127 8.626 -1.601 1.00 91.75 89 THR A N 1
ATOM 658 C CA . THR A 1 89 ? 2.172 7.511 -2.559 1.00 91.75 89 THR A CA 1
ATOM 659 C C . THR A 1 89 ? 0.764 7.053 -2.924 1.00 91.75 89 THR A C 1
ATOM 661 O O . THR A 1 89 ? 0.474 6.882 -4.102 1.00 91.75 89 THR A O 1
ATOM 664 N N . LEU A 1 90 ? -0.138 6.919 -1.946 1.00 91.62 90 LEU A N 1
ATOM 665 C CA . LEU A 1 90 ? -1.544 6.581 -2.193 1.00 91.62 90 LEU A CA 1
ATOM 666 C C . LEU A 1 90 ? -2.246 7.648 -3.040 1.00 91.62 90 LEU A C 1
ATOM 668 O O . LEU A 1 90 ? -2.945 7.312 -3.992 1.00 91.62 90 LEU A O 1
ATOM 672 N N . GLN A 1 91 ? -2.027 8.929 -2.734 1.00 89.50 91 GLN A N 1
ATOM 673 C CA . GLN A 1 91 ? -2.555 10.039 -3.527 1.00 89.50 91 GLN A CA 1
ATOM 674 C C . GLN A 1 91 ? -2.008 10.026 -4.955 1.00 89.50 91 GLN A C 1
ATOM 676 O O . GLN A 1 91 ? -2.776 10.180 -5.898 1.00 89.50 91 GLN A O 1
ATOM 681 N N . PHE A 1 92 ? -0.702 9.807 -5.122 1.00 90.25 92 PHE A N 1
ATOM 682 C CA . PHE A 1 92 ? -0.083 9.675 -6.437 1.00 90.25 92 PHE A CA 1
ATOM 683 C C . PHE A 1 92 ? -0.695 8.516 -7.229 1.00 90.25 92 PHE A C 1
ATOM 685 O O . PHE A 1 92 ? -1.129 8.729 -8.356 1.00 90.25 92 PHE A O 1
ATOM 692 N N . LEU A 1 93 ? -0.798 7.324 -6.631 1.00 89.38 93 LEU A N 1
ATOM 693 C CA . LEU A 1 93 ? -1.410 6.154 -7.267 1.00 89.38 93 LEU A CA 1
ATOM 694 C C . LEU A 1 93 ? -2.873 6.414 -7.653 1.00 89.38 93 LEU A C 1
ATOM 696 O O . LEU A 1 93 ? -3.288 6.017 -8.736 1.00 89.38 93 LEU A O 1
ATOM 700 N N . GLY A 1 94 ? -3.630 7.126 -6.813 1.00 90.50 94 GLY A N 1
ATOM 701 C CA . GLY A 1 94 ? -5.015 7.510 -7.100 1.00 90.50 94 GLY A CA 1
ATOM 702 C C . GLY A 1 94 ? -5.175 8.562 -8.205 1.00 90.50 94 GLY A C 1
ATOM 703 O O . GLY A 1 94 ? -6.251 8.668 -8.785 1.00 90.50 94 GLY A O 1
ATOM 704 N N . GLN A 1 95 ? -4.129 9.333 -8.515 1.00 90.38 95 GLN A N 1
ATOM 705 C CA . GLN A 1 95 ? -4.124 10.309 -9.615 1.00 90.38 95 GLN A CA 1
ATOM 706 C C . GLN A 1 95 ? -3.731 9.695 -10.965 1.00 90.38 95 GLN A C 1
ATOM 708 O O . GLN A 1 95 ? -3.869 10.355 -11.998 1.00 90.38 95 GLN A O 1
ATOM 713 N N . LEU A 1 96 ? -3.209 8.465 -10.981 1.00 90.31 96 LEU A N 1
ATOM 714 C CA . LEU A 1 96 ? -2.843 7.790 -12.222 1.00 90.31 96 LEU A CA 1
ATOM 715 C C . LEU A 1 96 ? -4.094 7.340 -12.977 1.00 90.31 96 LEU A C 1
ATOM 717 O O . LEU A 1 96 ? -5.032 6.802 -12.398 1.00 90.31 96 LEU A O 1
ATOM 721 N N . ASP A 1 97 ? -4.074 7.514 -14.297 1.00 91.62 97 ASP A N 1
ATOM 722 C CA . ASP A 1 97 ? -5.089 6.954 -15.186 1.00 91.62 97 ASP A CA 1
ATOM 723 C C . ASP A 1 97 ? -5.018 5.410 -15.141 1.00 91.62 97 ASP A C 1
ATOM 725 O O . ASP A 1 97 ? -3.974 4.848 -15.506 1.00 91.62 97 ASP A O 1
ATOM 729 N N . PRO A 1 98 ? -6.094 4.713 -14.720 1.00 91.00 98 PRO A N 1
ATOM 730 C CA . PRO A 1 98 ? -6.088 3.258 -14.579 1.00 91.00 98 PRO A CA 1
ATOM 731 C C . PRO A 1 98 ? -5.783 2.512 -15.881 1.00 91.00 98 PRO A C 1
ATOM 733 O O . PRO A 1 98 ? -5.085 1.500 -15.852 1.00 91.00 98 PRO A O 1
ATOM 736 N N . ASN A 1 99 ? -6.242 3.022 -17.029 1.00 91.75 99 ASN A N 1
ATOM 737 C CA . ASN A 1 99 ? -6.030 2.378 -18.327 1.00 91.75 99 ASN A CA 1
ATOM 738 C C . ASN A 1 99 ? -4.561 2.488 -18.754 1.00 91.75 99 ASN A C 1
ATOM 740 O O . ASN A 1 99 ? -3.970 1.525 -19.253 1.00 91.75 99 ASN A O 1
ATOM 744 N N . LYS A 1 100 ? -3.940 3.652 -18.518 1.00 88.69 100 LYS A N 1
ATOM 745 C CA . LYS A 1 100 ? -2.506 3.853 -18.792 1.00 88.69 100 LYS A CA 1
ATOM 746 C C . LYS A 1 100 ? -1.642 2.999 -17.871 1.00 88.69 100 LYS A C 1
ATOM 748 O O . LYS A 1 100 ? -0.674 2.403 -18.339 1.00 88.69 100 LYS A O 1
ATOM 753 N N . LEU A 1 101 ? -1.999 2.914 -16.589 1.00 89.94 101 LEU A N 1
ATOM 754 C CA . LEU A 1 101 ? -1.304 2.069 -15.620 1.00 89.94 101 LEU A CA 1
ATOM 755 C C . LEU A 1 101 ? -1.414 0.584 -15.990 1.00 89.94 101 LEU A C 1
ATOM 757 O O . LEU A 1 101 ? -0.405 -0.114 -15.994 1.00 89.94 101 LEU A O 1
ATOM 761 N N . GLN A 1 102 ? -2.606 0.112 -16.358 1.00 89.69 102 GLN A N 1
ATOM 762 C CA . GLN A 1 102 ? -2.806 -1.266 -16.802 1.00 89.69 102 GLN A CA 1
ATOM 763 C C . GLN A 1 102 ? -1.983 -1.582 -18.055 1.00 89.69 102 GLN A C 1
ATOM 765 O O . GLN A 1 102 ? -1.320 -2.614 -18.102 1.00 89.69 102 GLN A O 1
ATOM 770 N N . THR A 1 103 ? -1.973 -0.673 -19.034 1.00 89.25 103 THR A N 1
ATOM 771 C CA . THR A 1 103 ? -1.171 -0.820 -20.259 1.00 89.25 103 THR A CA 1
ATOM 772 C C . THR A 1 103 ? 0.320 -0.916 -19.932 1.00 89.25 103 THR A C 1
ATOM 774 O O . THR A 1 103 ? 0.990 -1.833 -20.394 1.00 89.25 103 THR A O 1
ATOM 777 N N . LEU A 1 104 ? 0.831 -0.021 -19.079 1.00 90.69 104 LEU A N 1
ATOM 778 C CA . LEU A 1 104 ? 2.219 -0.040 -18.601 1.00 90.69 104 LEU A CA 1
ATOM 779 C C . LEU A 1 104 ? 2.583 -1.370 -17.930 1.00 90.69 104 LEU A C 1
ATOM 781 O O . LEU A 1 104 ? 3.616 -1.958 -18.244 1.00 90.69 104 LEU A O 1
ATOM 785 N N . LEU A 1 105 ? 1.740 -1.841 -17.009 1.00 91.44 105 LEU A N 1
ATOM 786 C CA . LEU A 1 105 ? 1.970 -3.088 -16.280 1.00 91.44 105 LEU A CA 1
ATOM 787 C C . LEU A 1 105 ? 1.921 -4.308 -17.206 1.00 91.44 105 LEU A C 1
ATOM 789 O O . LEU A 1 105 ? 2.761 -5.193 -17.074 1.00 91.44 105 LEU A O 1
ATOM 793 N N . ALA A 1 106 ? 0.992 -4.337 -18.164 1.00 90.00 106 ALA A N 1
ATOM 794 C CA . ALA A 1 106 ? 0.901 -5.401 -19.159 1.00 90.00 106 ALA A CA 1
ATOM 795 C C . ALA A 1 106 ? 2.139 -5.436 -20.072 1.00 90.00 106 ALA A C 1
ATOM 797 O O . ALA A 1 106 ? 2.716 -6.503 -20.270 1.00 90.00 106 ALA A O 1
ATOM 798 N N . SER A 1 107 ? 2.600 -4.279 -20.564 1.00 88.06 107 SER A N 1
ATOM 799 C CA . SER A 1 107 ? 3.839 -4.180 -21.349 1.00 88.06 107 SER A CA 1
ATOM 800 C C . SER A 1 107 ? 5.065 -4.655 -20.562 1.00 88.06 107 SER A C 1
ATOM 802 O O . SER A 1 107 ? 5.921 -5.341 -21.116 1.00 88.06 107 SER A O 1
ATOM 804 N N . LEU A 1 108 ? 5.150 -4.320 -19.270 1.00 90.81 108 LEU A N 1
ATOM 805 C CA . LEU A 1 108 ? 6.233 -4.785 -18.398 1.00 90.81 108 LEU A CA 1
ATOM 806 C C . LEU A 1 108 ? 6.178 -6.299 -18.175 1.00 90.81 108 LEU A C 1
ATOM 808 O O . LEU A 1 108 ? 7.213 -6.955 -18.257 1.00 90.81 108 LEU A O 1
ATOM 812 N N . ALA A 1 109 ? 4.991 -6.853 -17.918 1.00 88.94 109 ALA A N 1
ATOM 813 C CA . ALA A 1 109 ? 4.804 -8.289 -17.731 1.00 88.94 109 ALA A CA 1
ATOM 814 C C . ALA A 1 109 ? 5.212 -9.078 -18.985 1.00 88.94 109 ALA A C 1
ATOM 816 O O . ALA A 1 109 ? 6.011 -10.006 -18.879 1.00 88.94 109 ALA A O 1
ATOM 817 N N . ALA A 1 110 ? 4.758 -8.644 -20.166 1.00 88.75 110 ALA A N 1
ATOM 818 C CA . ALA A 1 110 ? 5.158 -9.236 -21.441 1.00 88.75 110 ALA A CA 1
ATOM 819 C C . ALA A 1 110 ? 6.679 -9.140 -21.662 1.00 88.75 110 ALA A C 1
ATOM 821 O O . ALA A 1 110 ? 7.317 -10.101 -22.082 1.00 88.75 110 ALA A O 1
ATOM 822 N N . GLY A 1 111 ? 7.294 -8.003 -21.316 1.00 86.44 111 GLY A N 1
ATOM 823 C CA . GLY A 1 111 ? 8.746 -7.839 -21.390 1.00 86.44 111 GLY A CA 1
ATOM 824 C C . GLY A 1 111 ? 9.512 -8.827 -20.504 1.00 86.44 111 GLY A C 1
ATOM 825 O O . GLY A 1 111 ? 10.523 -9.369 -20.940 1.00 86.44 111 GLY A O 1
ATOM 826 N N . VAL A 1 112 ? 9.031 -9.097 -19.285 1.00 89.25 112 VAL A N 1
ATOM 827 C CA . VAL A 1 112 ? 9.631 -10.096 -18.381 1.00 89.25 112 VAL A CA 1
ATOM 828 C C . VAL A 1 112 ? 9.475 -11.510 -18.938 1.00 89.25 112 VAL A C 1
ATOM 830 O O . VAL A 1 112 ? 10.434 -12.279 -18.905 1.00 89.25 112 VAL A O 1
ATOM 833 N N . GLU A 1 113 ? 8.301 -11.838 -19.474 1.00 86.88 113 GLU A N 1
ATOM 834 C CA . GLU A 1 113 ? 8.020 -13.140 -20.086 1.00 86.88 113 GLU A CA 1
ATOM 835 C C . GLU A 1 113 ? 8.945 -13.419 -21.279 1.00 86.88 113 GLU A C 1
ATOM 837 O O . GLU A 1 113 ? 9.511 -14.504 -21.381 1.00 86.88 113 GLU A O 1
ATOM 842 N N . HIS A 1 114 ? 9.186 -12.418 -22.129 1.00 83.81 114 HIS A N 1
ATOM 843 C CA . HIS A 1 114 ? 10.082 -12.542 -23.282 1.00 83.81 114 HIS A CA 1
ATOM 844 C C . HIS A 1 114 ? 11.575 -12.391 -22.944 1.00 83.81 114 HIS A C 1
ATOM 846 O O . HIS A 1 114 ? 12.423 -12.834 -23.719 1.00 83.81 114 HIS A O 1
ATOM 852 N N . ALA A 1 115 ? 11.924 -11.778 -21.808 1.00 81.31 115 ALA A N 1
ATOM 853 C CA . ALA A 1 115 ? 13.315 -11.635 -21.369 1.00 81.31 115 ALA A CA 1
ATOM 854 C C . ALA A 1 115 ? 13.920 -12.951 -20.859 1.00 81.31 115 ALA A C 1
ATOM 856 O O . ALA A 1 115 ? 15.145 -13.092 -20.826 1.00 81.31 115 ALA A O 1
ATOM 857 N N . VAL A 1 116 ? 13.078 -13.903 -20.453 1.00 77.50 116 VAL A N 1
ATOM 858 C CA . VAL A 1 116 ? 13.503 -15.236 -20.028 1.00 77.50 116 VAL A CA 1
ATOM 859 C C . VAL A 1 116 ? 13.288 -16.198 -21.200 1.00 77.50 116 VAL A C 1
ATOM 861 O O . VAL A 1 116 ? 12.150 -16.568 -21.476 1.00 77.50 116 VAL A O 1
ATOM 864 N N . PRO A 1 117 ? 14.346 -16.613 -21.919 1.00 65.00 117 PRO A N 1
ATOM 865 C CA . PRO A 1 117 ? 14.184 -17.507 -23.056 1.00 65.00 117 PRO A CA 1
ATOM 866 C C . PRO A 1 117 ? 13.633 -18.861 -22.592 1.00 65.00 117 PRO A C 1
ATOM 868 O O . PRO A 1 117 ? 14.185 -19.502 -21.697 1.00 65.00 117 PRO A O 1
ATOM 871 N N . THR A 1 118 ? 12.539 -19.301 -23.214 1.00 66.00 118 THR A N 1
ATOM 872 C CA . THR A 1 118 ? 11.911 -20.610 -22.974 1.00 66.00 118 THR A CA 1
ATOM 873 C C . THR A 1 118 ? 12.743 -21.775 -23.513 1.00 66.00 118 THR A C 1
ATOM 875 O O . THR A 1 118 ? 12.577 -22.904 -23.058 1.00 66.00 118 THR A O 1
ATOM 878 N N . GLU A 1 119 ? 13.682 -21.508 -24.424 1.00 67.62 119 GLU A N 1
ATOM 879 C CA . GLU A 1 119 ? 14.621 -22.487 -24.968 1.00 67.62 119 GLU A CA 1
ATOM 880 C C . GLU A 1 119 ? 16.074 -22.009 -24.803 1.00 67.62 119 GLU A C 1
ATOM 882 O O . GLU A 1 119 ? 16.354 -20.816 -24.940 1.00 67.62 119 GLU A O 1
ATOM 887 N N . PRO A 1 120 ? 17.034 -22.909 -24.517 1.00 60.78 120 PRO A N 1
ATOM 888 C CA . PRO A 1 120 ? 18.438 -22.534 -24.424 1.00 60.78 120 PRO A CA 1
ATOM 889 C C . PRO A 1 120 ? 18.951 -22.047 -25.785 1.00 60.78 120 PRO A C 1
ATOM 891 O O . PRO A 1 120 ? 19.033 -22.817 -26.743 1.00 60.78 120 PRO A O 1
ATOM 894 N N . GLU A 1 121 ? 19.344 -20.772 -25.851 1.00 63.38 121 GLU A N 1
ATOM 895 C CA . GLU A 1 121 ? 20.008 -20.192 -27.022 1.00 63.38 121 GLU A CA 1
ATOM 896 C C . GLU A 1 121 ? 21.215 -21.062 -27.436 1.00 63.38 121 GLU A C 1
ATOM 898 O O . GLU A 1 121 ? 21.988 -21.520 -26.580 1.00 63.38 121 GLU A O 1
ATOM 903 N N . PRO A 1 122 ? 21.423 -21.306 -28.744 1.00 64.19 122 PRO A N 1
ATOM 904 C CA . PRO A 1 122 ? 22.570 -22.069 -29.209 1.00 64.19 122 PRO A CA 1
ATOM 905 C C . PRO A 1 122 ? 23.856 -21.400 -28.712 1.00 64.19 122 PRO A C 1
ATOM 907 O O . PRO A 1 122 ? 24.069 -20.211 -28.944 1.00 64.19 122 PRO A O 1
ATOM 910 N N . LYS A 1 123 ? 24.739 -22.185 -28.070 1.00 59.72 123 LYS A N 1
ATOM 911 C CA . LYS A 1 123 ? 25.960 -21.759 -27.340 1.00 59.72 123 LYS A CA 1
ATOM 912 C C . LYS A 1 123 ? 26.920 -20.802 -28.083 1.00 59.72 123 LYS A C 1
ATOM 914 O O . LYS A 1 123 ? 27.875 -20.330 -27.479 1.00 59.72 123 LYS A O 1
ATOM 919 N N . ASN A 1 124 ? 26.692 -20.521 -29.368 1.00 59.44 124 ASN A N 1
ATOM 920 C CA . ASN A 1 124 ? 27.528 -19.685 -30.230 1.00 59.44 124 ASN A CA 1
ATOM 921 C C . ASN A 1 124 ? 26.837 -18.443 -30.828 1.00 59.44 124 ASN A C 1
ATOM 923 O O . ASN A 1 124 ? 27.481 -17.726 -31.595 1.00 59.44 124 ASN A O 1
ATOM 927 N N . LYS A 1 125 ? 25.575 -18.135 -30.495 1.00 62.84 125 LYS A N 1
ATOM 928 C CA . LYS A 1 125 ? 24.958 -16.862 -30.905 1.00 62.84 125 LYS A CA 1
ATOM 929 C C . LYS A 1 125 ? 25.423 -15.740 -29.975 1.00 62.84 125 LYS A C 1
ATOM 931 O O . LYS A 1 125 ? 24.919 -15.568 -28.8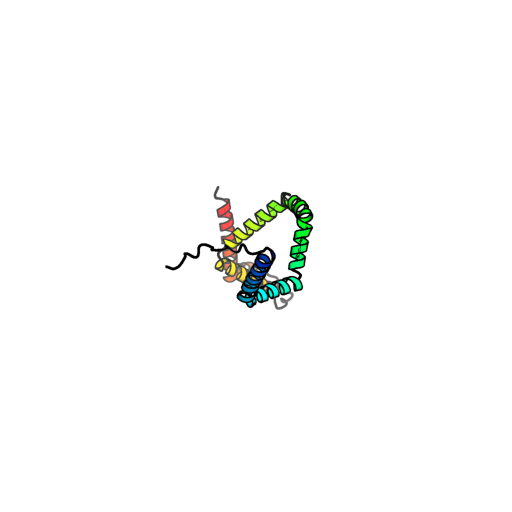73 1.00 62.84 125 LYS A O 1
ATOM 936 N N . LYS A 1 126 ? 26.425 -14.979 -30.413 1.00 67.56 126 LYS A N 1
ATOM 937 C CA . LYS A 1 126 ? 26.790 -13.705 -29.782 1.00 67.56 126 LYS A CA 1
ATOM 938 C C . LYS A 1 126 ? 26.052 -12.593 -30.510 1.00 67.56 126 LYS A C 1
ATOM 940 O O . LYS A 1 126 ? 26.220 -12.462 -31.718 1.00 67.56 126 LYS A O 1
ATOM 945 N N . THR A 1 127 ? 25.276 -11.795 -29.786 1.00 73.44 127 THR A N 1
ATOM 946 C CA . THR A 1 127 ? 24.643 -10.594 -30.341 1.00 73.44 127 THR A CA 1
ATOM 947 C C . THR A 1 127 ? 25.725 -9.632 -30.830 1.00 73.44 127 THR A C 1
ATOM 949 O O . THR A 1 127 ? 26.532 -9.144 -30.034 1.00 73.44 127 THR A O 1
ATOM 952 N N . GLY A 1 128 ? 25.781 -9.388 -32.141 1.00 86.62 128 GLY A N 1
ATOM 953 C CA . GLY A 1 128 ? 26.721 -8.444 -32.740 1.00 86.62 128 GLY A CA 1
ATOM 954 C C . GLY A 1 128 ? 26.197 -7.005 -32.734 1.00 86.62 128 GLY A C 1
ATOM 955 O O . GLY A 1 128 ? 25.005 -6.752 -32.575 1.00 86.62 128 GLY A O 1
ATOM 956 N N . VAL A 1 129 ? 27.080 -6.033 -32.990 1.00 84.88 129 VAL A N 1
ATOM 957 C CA . VAL A 1 129 ? 26.696 -4.610 -33.137 1.00 84.88 129 VAL A CA 1
ATOM 958 C C . VAL A 1 129 ? 25.684 -4.413 -34.275 1.00 84.88 129 VAL A C 1
ATOM 960 O O . VAL A 1 129 ? 24.780 -3.588 -34.171 1.00 84.88 129 VAL A O 1
ATOM 963 N N . PHE A 1 130 ? 25.793 -5.203 -35.346 1.00 88.94 130 PHE A N 1
ATOM 964 C CA . PHE A 1 130 ? 24.834 -5.182 -36.450 1.00 88.94 130 PHE A CA 1
ATOM 965 C C . PHE A 1 130 ? 23.440 -5.668 -36.023 1.00 88.94 130 PHE A C 1
ATOM 967 O O . PHE A 1 130 ? 22.442 -5.052 -36.397 1.00 88.94 130 PHE A O 1
ATOM 974 N N . ASP A 1 131 ? 23.367 -6.711 -35.192 1.00 84.56 131 ASP A N 1
ATOM 975 C CA . ASP A 1 131 ? 22.103 -7.226 -34.655 1.00 84.56 131 ASP A CA 1
ATOM 976 C C . ASP A 1 131 ? 21.442 -6.215 -33.714 1.00 84.56 131 ASP A C 1
ATOM 978 O O . ASP A 1 131 ? 20.224 -6.068 -33.741 1.00 84.56 131 ASP A O 1
ATOM 982 N N . LEU A 1 132 ? 22.230 -5.446 -32.951 1.00 86.19 132 LEU A N 1
ATOM 983 C CA . LEU A 1 132 ? 21.721 -4.342 -32.128 1.00 86.19 132 LEU A CA 1
ATOM 984 C C . LEU A 1 132 ? 21.118 -3.224 -32.984 1.00 86.19 132 LEU A C 1
ATOM 986 O O . LEU A 1 132 ? 20.013 -2.765 -32.705 1.00 86.19 132 LEU A O 1
ATOM 990 N N . ILE A 1 133 ? 21.810 -2.799 -34.047 1.00 88.31 133 ILE A N 1
ATOM 991 C CA . ILE A 1 133 ? 21.291 -1.775 -34.970 1.00 88.31 133 ILE A CA 1
ATOM 992 C C . ILE A 1 133 ? 20.009 -2.268 -35.644 1.00 88.31 133 ILE A C 1
ATOM 994 O O . ILE A 1 133 ? 19.054 -1.504 -35.797 1.00 88.31 133 ILE A O 1
ATOM 998 N N . LYS A 1 134 ? 19.972 -3.544 -36.038 1.00 86.94 134 LYS A N 1
ATOM 999 C CA . LYS A 1 134 ? 18.778 -4.164 -36.612 1.00 86.94 134 LYS A CA 1
ATOM 1000 C C . LYS A 1 134 ? 17.638 -4.220 -35.593 1.00 86.94 134 LYS A C 1
ATOM 1002 O O . LYS A 1 134 ? 16.525 -3.848 -35.942 1.00 86.94 134 LYS A O 1
ATOM 1007 N N . GLY A 1 135 ? 17.937 -4.588 -34.349 1.00 86.69 135 GLY A N 1
ATOM 1008 C CA . GLY A 1 135 ? 16.986 -4.613 -33.241 1.00 86.69 135 GLY A CA 1
ATOM 1009 C C . GLY A 1 135 ? 16.397 -3.238 -32.943 1.00 86.69 135 GLY A C 1
ATOM 1010 O O . GLY A 1 135 ? 15.194 -3.116 -32.807 1.00 86.69 135 GLY A O 1
ATOM 1011 N N . VAL A 1 136 ? 17.192 -2.166 -32.944 1.00 87.75 136 VAL A N 1
ATOM 1012 C CA . VAL A 1 136 ? 16.669 -0.798 -32.742 1.00 87.75 136 VAL A CA 1
ATOM 1013 C C . VAL A 1 136 ? 15.721 -0.358 -33.868 1.00 87.75 136 VAL A C 1
ATOM 1015 O O . VAL A 1 136 ? 14.830 0.453 -33.629 1.00 87.75 136 VAL A O 1
ATOM 1018 N N . ARG A 1 137 ? 15.892 -0.876 -35.092 1.00 88.94 137 ARG A N 1
ATOM 1019 C CA . ARG A 1 137 ? 14.996 -0.595 -36.232 1.00 88.94 137 ARG A CA 1
ATOM 1020 C C . ARG A 1 137 ? 13.733 -1.456 -36.232 1.00 88.94 137 ARG A C 1
ATOM 1022 O O . ARG A 1 137 ? 12.854 -1.208 -37.055 1.00 88.94 137 ARG A O 1
ATOM 1029 N N . ASP A 1 138 ? 13.648 -2.442 -35.347 1.00 93.00 138 ASP A N 1
ATOM 1030 C CA . ASP A 1 138 ? 12.450 -3.244 -35.163 1.00 93.00 138 ASP A CA 1
ATOM 1031 C C . ASP A 1 138 ? 11.296 -2.358 -34.638 1.00 93.00 138 ASP A C 1
ATOM 1033 O O . ASP A 1 138 ? 11.505 -1.547 -33.723 1.00 93.00 138 ASP A O 1
ATOM 1037 N N . PRO A 1 139 ? 10.086 -2.444 -35.218 1.00 89.94 139 PRO A N 1
ATOM 1038 C CA . PRO A 1 139 ? 8.940 -1.644 -34.787 1.00 89.94 139 PRO A CA 1
ATOM 1039 C C . PRO A 1 139 ? 8.564 -1.854 -33.309 1.00 89.94 139 PRO A C 1
ATOM 1041 O O . PRO A 1 139 ? 8.151 -0.896 -32.652 1.00 89.94 139 PRO A O 1
ATOM 1044 N N . GLU A 1 140 ? 8.753 -3.048 -32.746 1.00 89.69 140 GLU A N 1
ATOM 1045 C CA . GLU A 1 140 ? 8.412 -3.344 -31.346 1.00 89.69 140 GLU A CA 1
ATOM 1046 C C . GLU A 1 140 ? 9.426 -2.715 -30.375 1.00 89.69 140 GLU A C 1
ATOM 1048 O O . GLU A 1 140 ? 9.065 -2.055 -29.389 1.00 89.69 140 GLU A O 1
ATOM 1053 N N . VAL A 1 141 ? 10.716 -2.836 -30.701 1.00 90.12 141 VAL A N 1
ATOM 1054 C CA . VAL A 1 141 ? 11.817 -2.250 -29.919 1.00 90.12 141 VAL A CA 1
ATOM 1055 C C . VAL A 1 141 ? 11.791 -0.723 -29.997 1.00 90.12 141 VAL A C 1
ATOM 1057 O O . VAL A 1 141 ? 11.914 -0.040 -28.976 1.00 90.12 141 VAL A O 1
ATOM 1060 N N . SER A 1 142 ? 11.596 -0.162 -31.191 1.00 91.94 142 SER A N 1
ATOM 1061 C CA . SER A 1 142 ? 11.547 1.292 -31.396 1.00 91.94 142 S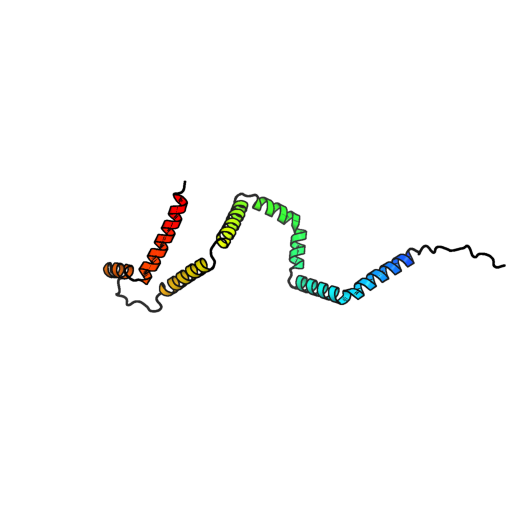ER A CA 1
ATOM 1062 C C . SER A 1 142 ? 10.326 1.943 -30.737 1.00 91.94 142 SER A C 1
ATOM 1064 O O . SER A 1 142 ? 10.439 3.067 -30.234 1.00 91.94 142 SER A O 1
ATOM 1066 N N . SER A 1 143 ? 9.189 1.242 -30.662 1.00 89.62 143 SER A N 1
ATOM 1067 C CA . SER A 1 143 ? 8.004 1.675 -29.909 1.00 89.62 143 SER A CA 1
ATOM 1068 C C . SER A 1 143 ? 8.302 1.779 -28.407 1.00 89.62 143 SER A C 1
ATOM 1070 O O . SER A 1 143 ? 8.081 2.828 -27.794 1.00 89.62 143 SER A O 1
ATOM 1072 N N . SER A 1 144 ? 8.919 0.743 -27.833 1.00 90.69 144 SER A N 1
ATOM 1073 C CA . SER A 1 144 ? 9.322 0.713 -26.418 1.00 90.69 144 SER A CA 1
ATOM 1074 C C . SER A 1 144 ? 10.360 1.791 -26.087 1.00 90.69 144 SER A C 1
ATOM 1076 O O . SER A 1 144 ? 10.255 2.489 -25.074 1.00 90.69 144 SER A O 1
ATOM 1078 N N . LEU A 1 145 ? 11.336 2.000 -26.977 1.00 92.06 145 LEU A N 1
ATOM 1079 C CA . LEU A 1 145 ? 12.327 3.067 -26.835 1.00 92.06 145 LEU A CA 1
ATOM 1080 C C . LEU A 1 145 ? 11.677 4.455 -26.917 1.00 92.06 145 LEU A C 1
ATOM 1082 O O . LEU A 1 145 ? 11.998 5.337 -26.122 1.00 92.06 145 LEU A O 1
ATOM 1086 N N . SER A 1 146 ? 10.730 4.649 -27.834 1.00 91.44 146 SER A N 1
ATOM 1087 C CA . SER A 1 146 ? 9.970 5.899 -27.954 1.00 91.44 146 SER A CA 1
ATOM 1088 C C . SER A 1 146 ? 9.151 6.182 -26.698 1.00 91.44 146 SER A C 1
ATOM 1090 O O . SER A 1 146 ? 9.128 7.316 -26.216 1.00 91.44 146 SER A O 1
ATOM 1092 N N . MET A 1 147 ? 8.524 5.154 -26.127 1.00 91.44 147 MET A N 1
ATOM 1093 C CA . MET A 1 147 ? 7.799 5.244 -24.863 1.00 91.44 147 MET A CA 1
ATOM 1094 C C . MET A 1 147 ? 8.719 5.684 -23.714 1.00 91.44 147 MET A C 1
ATOM 1096 O O . MET A 1 147 ? 8.392 6.636 -23.001 1.00 91.44 147 MET A O 1
ATOM 1100 N N . LEU A 1 148 ? 9.899 5.068 -23.589 1.00 91.62 148 LEU A N 1
ATOM 1101 C CA . LEU A 1 148 ? 10.911 5.450 -22.601 1.00 91.62 148 LEU A CA 1
ATOM 1102 C C . LEU A 1 148 ? 11.385 6.896 -22.801 1.00 91.62 148 LEU A C 1
ATOM 1104 O O . LEU A 1 148 ? 11.424 7.672 -21.849 1.00 91.62 148 LEU A O 1
ATOM 1108 N N . LEU A 1 149 ? 11.699 7.293 -24.035 1.00 94.25 149 LEU A N 1
ATOM 1109 C CA . LEU A 1 149 ? 12.129 8.658 -24.345 1.00 94.25 149 LEU A CA 1
ATOM 1110 C C . LEU A 1 149 ? 11.043 9.692 -24.019 1.00 94.25 149 LEU A C 1
ATOM 1112 O O . LEU A 1 149 ? 11.354 10.757 -23.488 1.00 94.25 149 LEU A O 1
ATOM 1116 N N . ASN A 1 150 ? 9.773 9.388 -24.287 1.00 92.44 150 ASN A N 1
ATOM 1117 C CA . ASN A 1 150 ? 8.656 10.265 -23.935 1.00 92.44 150 ASN A CA 1
ATOM 1118 C C . ASN A 1 150 ? 8.447 10.358 -22.418 1.00 92.44 150 ASN A C 1
ATOM 1120 O O . ASN A 1 150 ? 8.189 11.450 -21.910 1.00 92.44 150 ASN A O 1
ATOM 1124 N N . PHE A 1 151 ? 8.632 9.260 -21.682 1.00 91.31 151 PHE A N 1
ATOM 1125 C CA . PHE A 1 151 ? 8.645 9.278 -20.219 1.00 91.31 151 PHE A CA 1
ATOM 1126 C C . PHE A 1 151 ? 9.774 10.169 -19.674 1.00 91.31 151 PHE A C 1
ATOM 1128 O O . PHE A 1 151 ? 9.518 11.059 -18.860 1.00 91.31 151 PHE A O 1
ATOM 1135 N N . LEU A 1 152 ? 11.002 10.002 -20.180 1.00 93.44 152 LEU A N 1
ATOM 1136 C CA . LEU A 1 152 ? 12.155 10.833 -19.808 1.00 93.44 152 LEU A CA 1
ATOM 1137 C C . LEU A 1 152 ? 11.915 12.320 -20.125 1.00 93.44 152 LEU A C 1
ATOM 1139 O O . LEU A 1 152 ? 12.202 13.180 -19.289 1.00 93.44 152 LEU A O 1
ATOM 1143 N N . ARG A 1 153 ? 11.337 12.634 -21.295 1.00 92.75 153 ARG A N 1
ATOM 1144 C CA . ARG A 1 153 ? 10.937 14.005 -21.665 1.00 92.75 153 ARG A CA 1
ATOM 1145 C C . ARG A 1 153 ? 9.908 14.582 -20.693 1.00 92.75 153 ARG A C 1
ATOM 1147 O O . ARG A 1 153 ? 10.074 15.717 -20.258 1.00 92.75 153 ARG A O 1
ATOM 1154 N N . GLY A 1 154 ? 8.887 13.811 -20.318 1.00 89.19 154 GLY A N 1
ATOM 1155 C CA . GLY A 1 154 ? 7.872 14.232 -19.347 1.00 89.19 154 GLY A CA 1
ATOM 1156 C C . GLY A 1 154 ? 8.454 14.505 -17.956 1.00 89.19 154 GLY A C 1
ATOM 1157 O O . GLY A 1 154 ? 8.114 15.511 -17.332 1.00 89.19 154 GLY A O 1
ATOM 1158 N N . MET A 1 155 ? 9.386 13.663 -17.496 1.00 89.50 155 MET A N 1
ATOM 1159 C CA . MET A 1 155 ? 10.110 13.899 -16.240 1.00 89.50 155 MET A CA 1
ATOM 1160 C C . MET A 1 155 ? 10.949 15.182 -16.289 1.00 89.50 155 MET A C 1
ATOM 1162 O O . MET A 1 155 ? 10.938 15.957 -15.333 1.00 89.50 155 MET A O 1
ATOM 1166 N N . GLY A 1 156 ? 11.654 15.425 -17.399 1.00 86.62 156 GLY A N 1
ATOM 1167 C CA . GLY A 1 156 ? 12.461 16.632 -17.595 1.00 86.62 156 GLY A CA 1
ATOM 1168 C C . GLY A 1 156 ? 11.626 17.912 -17.688 1.00 86.62 156 GLY A C 1
ATOM 1169 O O . GLY A 1 156 ? 11.980 18.916 -17.075 1.00 86.62 156 GLY A O 1
ATOM 1170 N N . ALA A 1 157 ? 10.482 17.866 -18.377 1.00 88.75 157 ALA A N 1
ATOM 1171 C CA . ALA A 1 157 ? 9.583 19.011 -18.536 1.00 88.75 157 ALA A CA 1
ATOM 1172 C C . ALA A 1 157 ? 9.021 19.516 -17.198 1.00 88.75 157 ALA A C 1
ATOM 1174 O O . ALA A 1 157 ? 8.875 20.718 -17.005 1.00 88.75 157 ALA A O 1
ATOM 1175 N N . LYS A 1 158 ? 8.765 18.613 -16.243 1.00 72.25 158 LYS A N 1
ATOM 1176 C CA . LYS A 1 158 ? 8.304 18.979 -14.896 1.00 72.25 158 LYS A CA 1
ATOM 1177 C C . LYS A 1 158 ? 9.411 19.588 -14.021 1.00 72.25 158 LYS A C 1
ATOM 1179 O O . LYS A 1 158 ? 9.100 20.269 -13.053 1.00 72.25 158 LYS A O 1
ATOM 1184 N N . LYS A 1 159 ? 10.685 19.338 -14.344 1.00 62.75 159 LYS A N 1
ATOM 1185 C CA . LYS A 1 159 ? 11.856 19.836 -13.601 1.00 62.75 159 LYS A CA 1
ATOM 1186 C C . LYS A 1 159 ? 12.414 21.155 -14.158 1.00 62.75 159 LYS A C 1
ATOM 1188 O O . LYS A 1 159 ? 13.106 21.852 -13.435 1.00 62.75 159 LYS A O 1
ATOM 1193 N N . GLY A 1 160 ? 12.136 21.483 -15.422 1.00 55.56 160 GLY A N 1
ATOM 1194 C CA . GLY A 1 160 ? 12.576 22.724 -16.080 1.00 55.56 160 GLY A CA 1
ATOM 1195 C C . GLY A 1 160 ? 11.557 23.870 -16.060 1.00 55.56 160 GLY A C 1
ATOM 1196 O O . GLY A 1 160 ? 11.772 24.863 -16.743 1.00 55.56 160 GLY A O 1
ATOM 1197 N N . GLY A 1 161 ? 10.441 23.709 -15.346 1.00 52.94 161 GLY A N 1
ATOM 1198 C CA . GLY A 1 161 ? 9.448 24.754 -15.101 1.00 52.94 161 GLY A CA 1
ATOM 1199 C C . GLY A 1 161 ? 9.630 25.377 -13.719 1.00 52.94 161 GLY A C 1
ATOM 1200 O O . GLY A 1 161 ? 8.753 25.223 -12.872 1.00 52.94 161 GLY A O 1
ATOM 1201 N N . GLU A 1 162 ? 10.777 26.018 -13.505 1.00 44.28 162 GLU A N 1
ATOM 1202 C CA . GLU A 1 162 ? 10.988 27.077 -12.506 1.00 44.28 162 GLU A CA 1
ATOM 1203 C C . GLU A 1 162 ? 11.371 28.360 -13.248 1.00 44.28 162 GLU A C 1
ATOM 1205 O O . GLU A 1 162 ? 12.175 28.260 -14.206 1.00 44.28 162 GLU A O 1
#

Radius of gyration: 37.56 Å; chains: 1; bounding box: 108×50×84 Å

pLDDT: mean 78.67, std 12.72, range [42.12, 94.25]